Protein AF-A0A7S3HXK7-F1 (afdb_monomer)

Structure (mmCIF, N/CA/C/O backbone):
data_AF-A0A7S3HXK7-F1
#
_entry.id   AF-A0A7S3HXK7-F1
#
loop_
_atom_site.group_PDB
_atom_site.id
_atom_site.type_symbol
_atom_site.label_atom_id
_atom_site.label_alt_id
_atom_site.label_comp_id
_atom_site.label_asym_id
_atom_site.label_entity_id
_atom_site.label_seq_id
_atom_site.pdbx_PDB_ins_code
_atom_site.Cartn_x
_atom_site.Cartn_y
_atom_site.Cartn_z
_atom_site.occupancy
_atom_site.B_iso_or_equiv
_atom_site.auth_seq_id
_atom_site.auth_comp_id
_a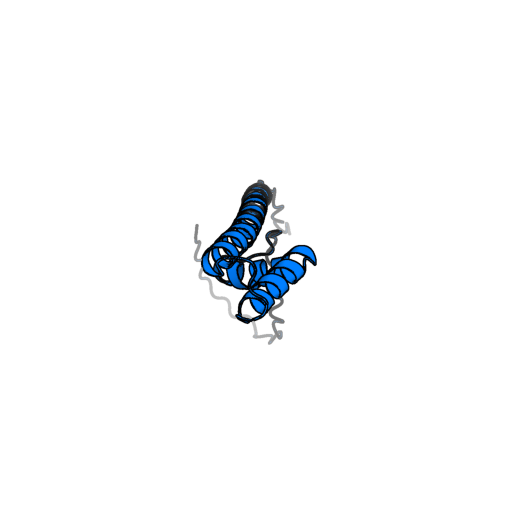tom_site.auth_asym_id
_atom_site.auth_atom_id
_atom_site.pdbx_PDB_model_num
ATOM 1 N N . ALA A 1 1 ? -12.162 -8.823 37.342 1.00 46.78 1 ALA A N 1
ATOM 2 C CA . ALA A 1 1 ? -12.014 -9.366 38.709 1.00 46.78 1 ALA A CA 1
ATOM 3 C C . ALA A 1 1 ? -12.348 -10.856 38.677 1.00 46.78 1 ALA A C 1
ATOM 5 O O . ALA A 1 1 ? -13.265 -11.228 37.957 1.00 46.78 1 ALA A O 1
ATOM 6 N N . ARG A 1 2 ? -11.565 -11.711 39.349 1.00 42.53 2 ARG A N 1
ATOM 7 C CA . ARG A 1 2 ? -11.669 -13.180 39.278 1.00 42.53 2 ARG A CA 1
ATOM 8 C C . ARG A 1 2 ? -12.297 -13.707 40.567 1.00 42.53 2 ARG A C 1
ATOM 10 O O . ARG A 1 2 ? -11.642 -13.668 41.601 1.00 42.53 2 ARG A O 1
ATOM 17 N N . VAL A 1 3 ? -13.529 -14.207 40.495 1.00 55.03 3 VAL A N 1
ATOM 18 C CA . VAL A 1 3 ? -14.170 -14.941 41.596 1.00 55.03 3 VAL A CA 1
ATOM 19 C C . VAL A 1 3 ? -13.942 -16.435 41.360 1.00 55.03 3 VA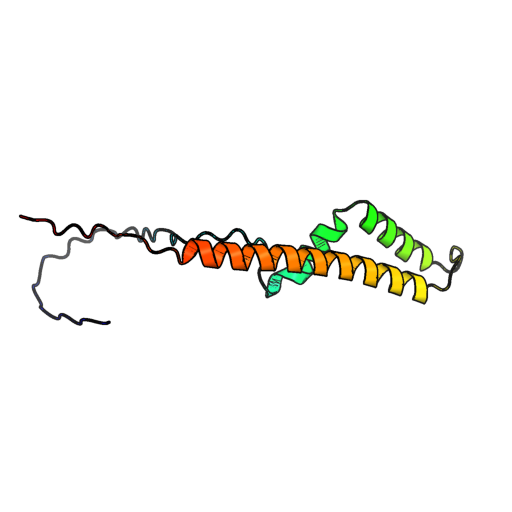L A C 1
ATOM 21 O O . VAL A 1 3 ? -14.310 -16.965 40.314 1.00 55.03 3 VAL A O 1
ATOM 24 N N . LYS A 1 4 ? -13.268 -17.099 42.305 1.00 56.34 4 LYS A N 1
ATOM 25 C CA . LYS A 1 4 ? -13.225 -18.563 42.424 1.00 56.34 4 LYS A CA 1
ATOM 26 C C . LYS A 1 4 ? -14.396 -18.980 43.319 1.00 56.34 4 LYS A C 1
ATOM 28 O O . LYS A 1 4 ? -14.472 -18.497 44.442 1.00 56.34 4 LYS A O 1
ATOM 33 N N . SER A 1 5 ? -15.252 -19.881 42.846 1.00 52.44 5 SER A N 1
ATOM 34 C CA . SER A 1 5 ? -16.240 -20.589 43.666 1.00 52.44 5 SER A CA 1
ATOM 35 C C . SER A 1 5 ? -16.023 -22.089 43.471 1.00 52.44 5 SER A C 1
ATOM 37 O O . SER A 1 5 ? -16.213 -22.604 42.373 1.00 52.44 5 SER A O 1
ATOM 39 N N . ASN A 1 6 ? -15.538 -22.754 44.522 1.00 49.00 6 ASN A N 1
ATOM 40 C CA . ASN A 1 6 ? -15.498 -24.208 44.644 1.00 49.00 6 ASN A CA 1
ATOM 41 C C . ASN A 1 6 ? -16.739 -24.626 45.439 1.00 49.00 6 ASN A C 1
ATOM 43 O O . ASN A 1 6 ? -16.869 -24.253 46.604 1.00 49.00 6 ASN A O 1
ATOM 47 N N . SER A 1 7 ? -17.615 -25.436 44.857 1.00 50.88 7 SER A N 1
ATOM 48 C CA . SER A 1 7 ? -18.546 -26.272 45.618 1.00 50.88 7 SER A CA 1
ATOM 49 C C . SER A 1 7 ? -18.892 -27.497 44.793 1.00 50.88 7 SER A C 1
ATOM 51 O O . SER A 1 7 ? -19.441 -27.396 43.699 1.00 50.88 7 SER A O 1
ATOM 53 N N . GLY A 1 8 ? -18.469 -28.649 45.310 1.00 54.66 8 GLY A N 1
ATOM 54 C CA . GLY A 1 8 ? -18.720 -29.951 44.724 1.00 54.66 8 GLY A CA 1
ATOM 55 C C . GLY A 1 8 ? -20.175 -30.366 44.904 1.00 54.66 8 GLY A C 1
ATOM 56 O O . GLY A 1 8 ? -20.733 -30.263 45.992 1.00 54.66 8 GLY A O 1
ATOM 57 N N . ALA A 1 9 ? -20.749 -30.884 43.826 1.00 48.22 9 ALA A N 1
ATOM 58 C CA . ALA A 1 9 ? -21.929 -31.729 43.842 1.00 48.22 9 ALA A CA 1
ATOM 59 C C . ALA A 1 9 ? -21.801 -32.693 42.655 1.00 48.22 9 ALA A C 1
ATOM 61 O O . ALA A 1 9 ? -21.848 -32.277 41.498 1.00 48.22 9 ALA A O 1
ATOM 62 N N . ASN A 1 10 ? -21.570 -33.973 42.952 1.00 52.50 10 ASN A N 1
ATOM 63 C CA . ASN A 1 10 ? -21.507 -35.046 41.962 1.00 52.50 10 ASN A CA 1
ATOM 64 C C . ASN A 1 10 ? -22.886 -35.210 41.301 1.00 52.50 10 ASN A C 1
ATOM 66 O O . ASN A 1 10 ? -23.841 -35.631 41.953 1.00 52.50 10 ASN A O 1
ATOM 70 N N . ARG A 1 11 ? -22.978 -34.883 40.007 1.00 45.34 11 ARG A N 1
ATOM 71 C CA . ARG A 1 11 ? -24.144 -35.107 39.137 1.00 45.34 11 ARG A CA 1
ATOM 72 C C . ARG A 1 11 ? -23.718 -36.079 38.022 1.00 45.34 11 ARG A C 1
ATOM 74 O O . ARG A 1 11 ? -22.578 -35.960 37.577 1.00 45.34 11 ARG A O 1
ATOM 81 N N . PRO A 1 12 ? -24.561 -37.046 37.604 1.00 41.66 12 PRO A N 1
ATOM 82 C CA . PRO A 1 12 ? -24.135 -38.115 36.703 1.00 41.66 12 PRO A CA 1
ATOM 83 C C . PRO A 1 12 ? -23.603 -37.544 35.383 1.00 41.66 12 PRO A C 1
ATOM 85 O O . PRO A 1 12 ? -24.247 -36.674 34.794 1.00 41.66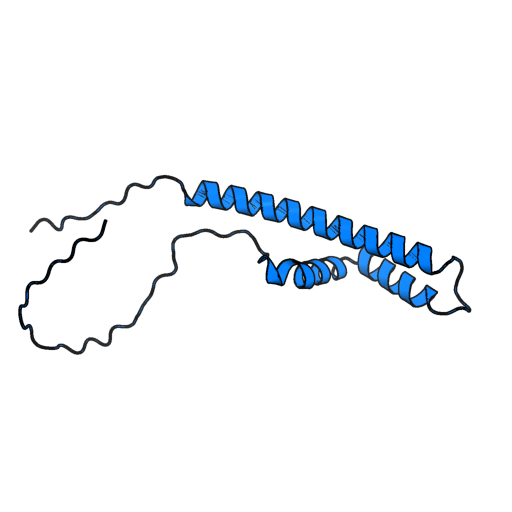 12 PRO A O 1
ATOM 88 N N . GLU A 1 13 ? -22.443 -38.037 34.939 1.00 54.50 13 GLU A N 1
ATOM 89 C CA . GLU A 1 13 ? -21.821 -37.719 33.649 1.00 54.50 13 GLU A CA 1
ATOM 90 C C . GLU A 1 13 ? -22.756 -38.124 32.502 1.00 54.50 13 GLU A C 1
ATOM 92 O O . GLU A 1 13 ? -22.763 -39.257 32.025 1.00 54.50 13 GLU A O 1
ATOM 97 N N . GLN A 1 14 ? -23.571 -37.177 32.047 1.00 48.88 14 GLN A N 1
ATOM 98 C CA . GLN A 1 14 ? -24.109 -37.210 30.698 1.00 48.88 14 GLN A CA 1
ATOM 99 C C . GLN A 1 14 ? -22.994 -36.708 29.783 1.00 48.88 14 GLN A C 1
ATOM 101 O O . GLN A 1 14 ? -22.667 -35.520 29.805 1.00 48.88 14 GLN A O 1
ATOM 106 N N . SER A 1 15 ? -22.390 -37.606 29.003 1.00 45.59 15 SER A N 1
ATOM 107 C CA . SER A 1 15 ? -21.434 -37.267 27.948 1.00 45.59 15 SER A CA 1
ATOM 108 C C . SER A 1 15 ? -22.163 -36.554 26.804 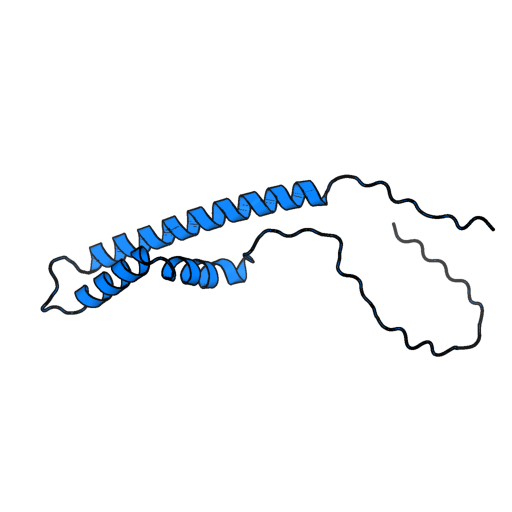1.00 45.59 15 SER A C 1
ATOM 110 O O . SER A 1 15 ? -22.407 -37.119 25.739 1.00 45.59 15 SER A O 1
ATOM 112 N N . HIS A 1 16 ? -22.575 -35.309 27.044 1.00 47.53 16 HIS A N 1
ATOM 113 C CA . HIS A 1 16 ? -22.950 -34.383 25.9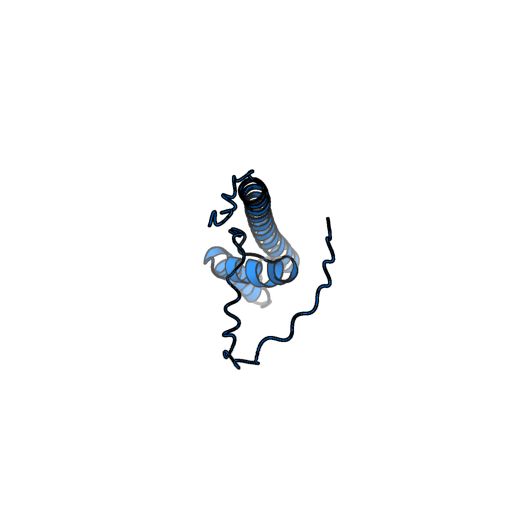87 1.00 47.53 16 HIS A CA 1
ATOM 114 C C . HIS A 1 16 ? -21.679 -34.113 25.199 1.00 47.53 16 HIS A C 1
ATOM 116 O O . HIS A 1 16 ? -20.749 -33.498 25.723 1.00 47.53 16 HIS A O 1
ATOM 122 N N . GLU A 1 17 ? -21.614 -34.597 23.960 1.00 50.06 17 GLU A N 1
ATOM 123 C CA . GLU A 1 17 ? -20.601 -34.153 23.013 1.00 50.06 17 GLU A CA 1
ATOM 124 C C . GLU A 1 17 ? -20.719 -32.632 22.893 1.00 50.06 17 GLU A C 1
ATOM 126 O O . GLU A 1 17 ? -21.599 -32.088 22.221 1.00 50.06 17 GLU A O 1
ATOM 131 N N . HIS A 1 18 ? -19.869 -31.931 23.639 1.00 55.81 18 HIS A N 1
ATOM 132 C CA . HIS A 1 18 ? -19.815 -30.485 23.661 1.00 55.81 18 HIS A CA 1
ATOM 133 C C . HIS A 1 18 ? -19.242 -30.076 22.308 1.00 55.81 18 HIS A C 1
ATOM 135 O O . HIS A 1 18 ? -18.028 -29.971 22.130 1.00 55.81 18 HIS A O 1
ATOM 141 N N . TRP A 1 19 ? -20.115 -29.876 21.319 1.00 50.72 19 TRP A N 1
ATOM 142 C CA . TRP A 1 19 ? -19.757 -29.139 20.120 1.00 50.72 19 TRP A CA 1
ATOM 143 C C . TRP A 1 19 ? -19.202 -27.816 20.616 1.00 50.72 19 TRP A C 1
ATOM 145 O O . TRP A 1 19 ? -19.942 -26.969 21.116 1.00 50.72 19 TRP A O 1
ATOM 155 N N . ASN A 1 20 ? -17.882 -27.678 20.549 1.00 60.66 20 ASN A N 1
ATOM 156 C CA . ASN A 1 20 ? -17.154 -26.510 21.001 1.00 60.66 20 ASN A CA 1
ATOM 157 C C . ASN A 1 20 ? -17.422 -25.385 19.988 1.00 60.66 20 ASN A C 1
ATOM 159 O O . ASN A 1 20 ? -16.553 -24.988 19.214 1.00 60.66 20 ASN A O 1
ATOM 163 N N . ARG A 1 21 ? -18.682 -24.937 19.908 1.00 62.88 21 ARG A N 1
ATOM 164 C CA . ARG A 1 21 ? -19.144 -23.825 19.083 1.00 62.88 21 ARG A CA 1
ATOM 165 C C . ARG A 1 21 ? -18.656 -22.552 19.752 1.00 62.88 21 ARG A C 1
ATOM 167 O O . ARG A 1 21 ? -19.401 -21.840 20.416 1.00 62.88 21 ARG A O 1
ATOM 174 N N . SER A 1 22 ? -17.360 -22.308 19.606 1.00 79.38 22 SER A N 1
ATOM 175 C CA . SER A 1 22 ? -16.756 -21.027 19.921 1.00 79.38 22 SER A CA 1
ATOM 176 C C . SER A 1 22 ? -17.306 -20.015 18.923 1.00 79.38 22 SER A C 1
ATOM 178 O O . SER A 1 22 ? -16.995 -20.065 17.730 1.00 79.38 22 SER A O 1
ATOM 180 N N . TYR A 1 23 ? -18.197 -19.145 19.390 1.00 80.06 23 TYR A N 1
ATOM 181 C CA . TYR A 1 23 ? -18.700 -18.052 18.573 1.00 80.06 23 TYR A CA 1
ATOM 182 C C . TYR A 1 23 ? -17.558 -17.069 18.281 1.00 80.06 23 TYR A C 1
ATOM 184 O O . TYR A 1 23 ? -16.747 -16.784 19.171 1.00 80.06 23 TYR A O 1
ATOM 192 N N . PRO A 1 24 ? -17.469 -16.527 17.054 1.00 82.69 24 PRO A N 1
ATOM 193 C CA . PRO A 1 24 ? -16.493 -15.494 16.752 1.00 82.69 24 PRO A CA 1
ATOM 194 C C . PRO A 1 24 ? -16.734 -14.269 17.645 1.00 82.69 24 PRO A C 1
ATOM 196 O O . PRO A 1 24 ? -17.869 -13.905 17.948 1.00 82.69 24 PRO A O 1
ATOM 199 N N . SER A 1 25 ? -15.647 -13.627 18.074 1.00 82.88 25 SER A N 1
ATOM 200 C CA . SER A 1 25 ? -15.715 -12.411 18.889 1.00 82.88 25 SER A CA 1
ATOM 201 C C . SER A 1 25 ? -16.472 -11.299 18.151 1.00 82.88 25 SER A C 1
ATOM 203 O O . SER A 1 25 ? -16.244 -11.085 16.959 1.00 82.88 25 SER A O 1
ATOM 205 N N . ASN A 1 26 ? -17.319 -10.552 18.869 1.00 86.31 26 ASN A N 1
ATOM 206 C CA . ASN A 1 26 ? -18.034 -9.377 18.358 1.00 86.31 26 ASN A CA 1
ATOM 207 C C . ASN A 1 26 ? -17.097 -8.164 18.202 1.00 86.31 26 ASN A C 1
ATOM 209 O O . ASN A 1 26 ? -17.247 -7.141 18.867 1.00 86.31 26 ASN A O 1
ATOM 213 N N . ARG A 1 27 ? -16.068 -8.306 17.366 1.00 85.94 27 ARG A N 1
ATOM 214 C CA . ARG A 1 27 ? -15.113 -7.247 17.057 1.00 85.94 27 ARG A CA 1
ATOM 215 C C . ARG A 1 27 ? -15.054 -7.045 15.554 1.00 85.94 27 ARG A C 1
ATOM 217 O O . ARG A 1 27 ? -14.683 -7.945 14.806 1.00 85.94 27 ARG A O 1
ATOM 224 N N . ILE A 1 28 ? -15.349 -5.827 15.127 1.00 84.00 28 ILE A N 1
ATOM 225 C CA . ILE A 1 28 ? -15.304 -5.422 13.727 1.00 84.00 28 ILE A CA 1
ATOM 226 C C . ILE A 1 28 ? -13.858 -5.064 13.369 1.00 84.00 28 ILE A C 1
ATOM 228 O O . ILE A 1 28 ? -13.218 -4.260 14.048 1.00 84.00 28 ILE A O 1
ATOM 232 N N . LYS A 1 29 ? -13.325 -5.662 12.302 1.00 85.06 29 LYS A N 1
ATOM 233 C CA . LYS A 1 29 ? -12.027 -5.296 11.723 1.00 85.06 29 LYS A CA 1
ATOM 234 C C . LYS A 1 29 ? -12.216 -5.052 10.228 1.00 85.06 29 LYS A C 1
ATOM 236 O O . LYS A 1 29 ? -12.450 -5.994 9.479 1.00 85.06 29 LYS A O 1
ATOM 241 N N . THR A 1 30 ? -12.098 -3.799 9.807 1.00 85.62 30 THR A N 1
ATOM 242 C CA . THR A 1 30 ? -12.181 -3.366 8.404 1.00 85.62 30 THR A CA 1
ATOM 243 C C . THR A 1 30 ? -10.805 -3.176 7.767 1.00 85.62 30 THR A C 1
ATOM 245 O O . THR A 1 30 ? -10.689 -3.109 6.541 1.00 85.62 30 THR A O 1
ATOM 248 N N . ASN A 1 31 ? -9.747 -3.118 8.582 1.00 77.25 31 ASN A N 1
ATOM 249 C CA . ASN A 1 31 ? -8.370 -3.116 8.102 1.00 77.25 31 ASN A CA 1
ATOM 250 C C . ASN A 1 31 ? -8.051 -4.433 7.355 1.00 77.25 31 ASN A C 1
ATOM 252 O O . ASN A 1 31 ? -8.218 -5.532 7.900 1.00 77.25 31 ASN A O 1
ATOM 256 N N . ARG A 1 32 ? -7.568 -4.290 6.114 1.00 71.25 32 ARG A N 1
ATOM 257 C CA . ARG A 1 32 ? -7.265 -5.388 5.182 1.00 71.25 32 ARG A CA 1
ATOM 258 C C . ARG A 1 32 ? -5.839 -5.933 5.335 1.00 71.25 32 ARG A C 1
ATOM 260 O O . ARG A 1 32 ? -5.580 -7.065 4.934 1.00 71.25 32 ARG A O 1
ATOM 267 N N . TYR A 1 33 ? -4.933 -5.151 5.916 1.00 78.31 33 TYR A N 1
ATOM 268 C CA . TYR A 1 33 ? -3.526 -5.476 6.091 1.00 78.31 33 TYR A CA 1
ATOM 269 C C . TYR A 1 33 ? -3.202 -5.868 7.545 1.00 78.31 33 TYR A C 1
ATOM 271 O O . TYR A 1 33 ? -3.769 -5.401 8.532 1.00 78.31 33 TYR A O 1
ATOM 279 N N . THR A 1 34 ? -2.249 -6.780 7.697 1.00 79.12 34 THR A N 1
ATOM 280 C CA . THR A 1 34 ? -1.605 -7.059 8.988 1.00 79.12 34 THR A CA 1
ATOM 281 C C . THR A 1 34 ? -0.175 -6.544 8.890 1.00 79.12 34 THR A C 1
ATOM 283 O O . THR A 1 34 ? 0.401 -6.635 7.810 1.00 79.12 34 THR A O 1
ATOM 286 N N . TRP A 1 35 ? 0.415 -6.044 9.983 1.00 74.56 35 TRP A N 1
ATOM 287 C CA . TRP A 1 35 ? 1.769 -5.459 9.992 1.00 74.56 35 TRP A CA 1
ATOM 288 C C . TRP A 1 35 ? 2.809 -6.277 9.204 1.00 74.56 35 TRP A C 1
ATOM 290 O O . TRP A 1 35 ? 3.566 -5.715 8.422 1.00 74.56 35 TRP A O 1
ATOM 300 N N . TRP A 1 36 ? 2.780 -7.606 9.342 1.00 78.69 36 TRP A N 1
ATOM 301 C CA . TRP A 1 36 ? 3.694 -8.528 8.656 1.00 78.69 36 TRP A CA 1
ATOM 302 C C . TRP A 1 36 ? 3.403 -8.721 7.166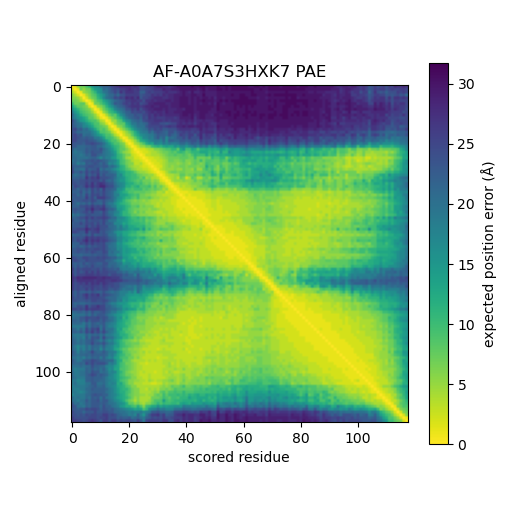 1.00 78.69 36 TRP A C 1
ATOM 304 O O . TRP A 1 36 ? 4.323 -8.865 6.371 1.00 78.69 36 TRP A O 1
ATOM 314 N N . ASN A 1 37 ? 2.128 -8.709 6.775 1.00 84.69 37 ASN A N 1
ATOM 315 C CA . ASN A 1 37 ? 1.720 -8.987 5.397 1.00 84.69 37 ASN A CA 1
ATOM 316 C C . ASN A 1 37 ? 1.521 -7.713 4.567 1.00 84.69 37 ASN A C 1
ATOM 318 O O . ASN A 1 37 ? 1.128 -7.793 3.408 1.00 84.69 37 ASN A O 1
ATOM 322 N N . PHE A 1 38 ? 1.766 -6.540 5.158 1.00 87.06 38 PHE A N 1
ATOM 323 C CA . PHE A 1 38 ? 1.554 -5.255 4.506 1.00 87.06 38 PHE A CA 1
ATOM 324 C C . PHE A 1 38 ? 2.420 -5.117 3.253 1.00 87.06 38 PHE A C 1
ATOM 326 O O . PHE A 1 38 ? 1.886 -4.883 2.180 1.00 87.06 38 PHE A O 1
ATOM 333 N N . VAL A 1 39 ? 3.734 -5.320 3.366 1.00 86.38 39 VAL A N 1
ATOM 334 C CA . VAL A 1 39 ? 4.672 -5.107 2.253 1.00 86.38 39 VAL A CA 1
ATOM 335 C C . VAL A 1 39 ? 4.391 -6.018 1.051 1.00 86.38 39 VAL A C 1
ATOM 337 O O . VAL A 1 39 ? 4.182 -5.483 -0.038 1.00 86.38 39 VAL A O 1
ATOM 340 N N . PRO A 1 40 ? 4.342 -7.360 1.193 1.00 85.06 40 PRO A N 1
ATOM 341 C CA . PRO A 1 40 ? 4.122 -8.231 0.039 1.00 85.06 40 PRO A CA 1
ATOM 342 C C . PRO A 1 40 ? 2.742 -8.015 -0.595 1.00 85.06 40 PRO A C 1
ATOM 344 O O . PRO A 1 40 ? 2.622 -8.000 -1.820 1.00 85.06 40 PRO A O 1
ATOM 347 N N . LEU A 1 41 ? 1.704 -7.794 0.217 1.00 88.81 41 LEU A N 1
ATOM 348 C CA . LEU A 1 41 ? 0.344 -7.626 -0.286 1.00 88.81 41 LEU A CA 1
ATOM 349 C C . LEU A 1 41 ? 0.126 -6.243 -0.919 1.00 88.81 41 LEU A C 1
ATOM 351 O O . LEU A 1 41 ? -0.484 -6.152 -1.981 1.00 88.81 41 LEU A O 1
ATOM 355 N N . ALA A 1 42 ? 0.654 -5.175 -0.318 1.00 88.38 42 ALA A N 1
ATOM 356 C CA . ALA A 1 42 ? 0.571 -3.824 -0.871 1.00 88.38 42 ALA A CA 1
ATOM 357 C C . ALA A 1 42 ? 1.359 -3.705 -2.183 1.00 88.38 42 ALA A C 1
ATOM 359 O O . ALA A 1 42 ? 0.866 -3.097 -3.132 1.00 88.38 42 ALA A O 1
ATOM 360 N N . LEU A 1 43 ? 2.533 -4.342 -2.286 1.00 88.50 43 LEU A N 1
ATOM 361 C CA . LEU A 1 43 ? 3.265 -4.438 -3.552 1.00 88.50 43 LEU A CA 1
ATOM 362 C C . LEU A 1 43 ? 2.431 -5.156 -4.614 1.00 88.50 43 LEU A C 1
ATOM 364 O O . LEU A 1 43 ? 2.281 -4.639 -5.719 1.00 88.50 43 LEU A O 1
ATOM 368 N N . PHE A 1 44 ? 1.841 -6.305 -4.280 1.00 89.06 44 PHE A N 1
ATOM 369 C CA . PHE A 1 44 ? 1.006 -7.064 -5.211 1.00 89.06 44 PHE A CA 1
ATOM 370 C C . PHE A 1 44 ? -0.186 -6.243 -5.735 1.00 89.06 44 PHE A C 1
ATOM 372 O O . PHE A 1 44 ? -0.435 -6.189 -6.944 1.00 89.06 44 PHE A O 1
ATOM 379 N N . LEU A 1 45 ? -0.886 -5.524 -4.850 1.00 87.25 45 LEU A N 1
ATOM 380 C CA . LEU A 1 45 ? -1.967 -4.625 -5.261 1.00 87.25 45 LEU A CA 1
ATOM 381 C C . LEU A 1 45 ? -1.459 -3.451 -6.103 1.00 87.25 45 LEU A C 1
ATOM 383 O O . LEU A 1 45 ? -2.126 -3.042 -7.056 1.00 87.25 45 LEU A O 1
ATOM 387 N N . GLN A 1 46 ? -0.273 -2.922 -5.803 1.00 88.69 46 GLN A N 1
ATOM 388 C CA . GLN A 1 46 ? 0.328 -1.857 -6.597 1.00 88.69 46 GLN A CA 1
ATOM 389 C C . GLN A 1 46 ? 0.657 -2.353 -8.016 1.00 88.69 46 GLN A C 1
ATOM 391 O O . GLN A 1 46 ? 0.330 -1.654 -8.973 1.00 88.69 46 GLN A O 1
ATOM 396 N N . PHE A 1 47 ? 1.174 -3.572 -8.192 1.00 87.25 47 PHE A N 1
ATOM 397 C CA . PHE A 1 47 ? 1.403 -4.169 -9.518 1.00 87.25 47 PHE A CA 1
ATOM 398 C C . PHE A 1 47 ? 0.120 -4.526 -10.276 1.00 87.25 47 PHE A C 1
ATOM 400 O O . PHE A 1 47 ? 0.142 -4.612 -11.494 1.00 87.25 47 PHE A O 1
ATOM 407 N N . THR A 1 48 ? -1.030 -4.648 -9.613 1.00 89.81 48 THR A N 1
ATOM 408 C CA . THR A 1 48 ? -2.308 -4.834 -10.329 1.00 89.81 48 THR A CA 1
ATOM 409 C C . THR A 1 48 ? -2.704 -3.581 -11.133 1.00 89.81 48 THR A C 1
ATOM 411 O O . THR A 1 48 ? -3.484 -3.653 -12.081 1.00 89.81 48 THR A O 1
ATOM 414 N N . LYS A 1 49 ? -2.153 -2.405 -10.800 1.00 87.56 49 LYS A N 1
ATOM 415 C CA . LYS A 1 49 ? -2.417 -1.164 -11.539 1.00 87.56 49 LYS A CA 1
ATOM 416 C C . LYS A 1 49 ? -1.601 -1.144 -12.834 1.00 87.56 49 LYS A C 1
ATOM 418 O O . LYS A 1 49 ? -0.371 -1.150 -12.794 1.00 87.56 49 LYS A O 1
ATOM 423 N N . VAL A 1 50 ? -2.292 -0.995 -13.967 1.00 88.75 50 VAL A N 1
ATOM 424 C CA . VAL A 1 50 ? -1.709 -0.944 -15.327 1.00 88.75 50 VAL A CA 1
ATOM 425 C C . VAL A 1 50 ? -0.523 0.021 -15.419 1.00 88.75 50 VAL A C 1
ATOM 427 O O . VAL A 1 50 ? 0.498 -0.309 -16.012 1.00 88.75 50 VAL A O 1
ATOM 430 N N . VAL A 1 51 ? -0.624 1.182 -14.769 1.00 87.38 51 VAL A N 1
ATOM 431 C CA . VAL A 1 51 ? 0.431 2.207 -14.731 1.00 87.38 51 VAL A CA 1
ATOM 432 C C . VAL A 1 51 ? 1.732 1.675 -14.115 1.00 87.38 51 VAL A C 1
ATOM 434 O O . VAL A 1 51 ? 2.806 1.886 -14.669 1.00 87.38 51 VAL A O 1
ATOM 437 N N . ASN A 1 52 ? 1.658 0.941 -13.003 1.00 88.56 52 ASN A N 1
ATOM 438 C CA . ASN A 1 52 ? 2.851 0.396 -12.351 1.00 88.56 52 ASN A CA 1
ATOM 439 C C . ASN A 1 52 ? 3.452 -0.768 -13.148 1.00 88.56 52 ASN A C 1
ATOM 441 O O . ASN A 1 52 ? 4.673 -0.871 -13.231 1.00 88.56 52 ASN A O 1
ATOM 445 N N . CYS A 1 53 ? 2.616 -1.594 -13.788 1.00 89.31 53 CYS A N 1
ATOM 446 C CA . CYS A 1 53 ? 3.072 -2.613 -14.739 1.00 89.31 53 CYS A CA 1
ATOM 447 C C . CYS A 1 53 ? 3.807 -1.998 -15.930 1.00 89.31 53 CYS A C 1
ATOM 449 O O . CYS A 1 53 ? 4.898 -2.448 -16.272 1.00 89.31 53 CYS A O 1
ATOM 451 N N . PHE A 1 54 ? 3.246 -0.947 -16.532 1.00 88.19 54 PHE A N 1
ATOM 452 C CA . PHE A 1 54 ? 3.886 -0.226 -17.629 1.00 88.19 54 PHE A CA 1
ATOM 453 C C . PHE A 1 54 ? 5.278 0.263 -17.221 1.00 88.19 54 PHE A C 1
ATOM 455 O O . PHE A 1 54 ? 6.257 -0.021 -17.906 1.00 88.19 54 PHE A O 1
ATOM 462 N N . TYR A 1 55 ? 5.391 0.927 -16.069 1.00 86.06 55 TYR A N 1
ATOM 463 C CA . TYR A 1 55 ? 6.677 1.412 -15.577 1.00 86.06 55 TYR A CA 1
ATOM 464 C C . TYR A 1 55 ? 7.671 0.292 -15.247 1.00 86.06 55 TYR A C 1
ATOM 466 O O . TYR A 1 55 ? 8.866 0.443 -15.490 1.00 86.06 55 TYR A O 1
ATOM 474 N N . PHE A 1 56 ? 7.200 -0.848 -14.748 1.00 86.69 56 PHE A N 1
ATOM 475 C CA . PHE A 1 56 ? 8.049 -2.011 -14.504 1.00 86.69 56 PHE A CA 1
ATOM 476 C C . PHE A 1 56 ? 8.606 -2.606 -15.804 1.00 86.69 56 PHE A C 1
ATOM 478 O O . PHE A 1 56 ? 9.797 -2.895 -15.897 1.00 86.69 56 PHE A O 1
ATOM 485 N N . VAL A 1 57 ? 7.781 -2.708 -16.848 1.00 88.56 57 VAL A N 1
ATOM 486 C CA . VAL A 1 57 ? 8.240 -3.131 -18.180 1.00 88.56 57 VAL A CA 1
ATOM 487 C C . VAL A 1 57 ? 9.235 -2.119 -18.750 1.00 88.56 57 VAL A C 1
ATOM 489 O O . VAL A 1 57 ? 10.287 -2.512 -19.245 1.00 88.56 57 VAL A O 1
ATOM 492 N N . GLN A 1 58 ? 8.970 -0.817 -18.604 1.00 85.19 58 GLN A N 1
ATOM 493 C CA . GLN A 1 58 ? 9.910 0.244 -18.990 1.00 85.19 58 GLN A CA 1
ATOM 494 C C . GLN A 1 58 ? 11.252 0.148 -18.247 1.00 85.19 58 GLN A C 1
ATOM 496 O O . GLN A 1 58 ? 12.299 0.445 -18.822 1.00 85.19 58 GLN A O 1
ATOM 501 N N . MET A 1 59 ? 11.251 -0.288 -16.984 1.00 85.50 59 MET A N 1
ATOM 502 C CA . MET A 1 59 ? 12.477 -0.552 -16.228 1.00 85.50 59 MET A CA 1
ATOM 503 C C . MET A 1 59 ? 13.259 -1.724 -16.830 1.00 85.50 59 MET A C 1
ATOM 505 O O . MET A 1 59 ? 14.463 -1.604 -17.042 1.00 85.50 59 MET A O 1
ATOM 509 N N . ILE A 1 60 ? 12.578 -2.830 -17.152 1.00 87.38 60 ILE A N 1
ATOM 510 C CA . ILE A 1 60 ? 13.200 -4.023 -17.746 1.00 87.38 60 ILE A CA 1
ATOM 511 C C . ILE A 1 60 ? 13.779 -3.716 -19.130 1.00 87.38 60 ILE A C 1
ATOM 513 O O . ILE A 1 60 ? 14.906 -4.107 -19.422 1.00 87.38 60 ILE A O 1
ATOM 517 N N . LEU A 1 61 ? 13.054 -2.978 -19.973 1.00 86.19 61 LEU A N 1
ATOM 518 C CA . LEU A 1 61 ? 13.525 -2.607 -21.312 1.00 86.19 61 LEU A CA 1
ATOM 519 C C . LEU A 1 61 ? 14.827 -1.792 -21.259 1.00 86.19 61 LEU A C 1
ATOM 521 O O . LEU A 1 61 ? 15.716 -1.983 -22.085 1.00 86.19 61 LEU A O 1
ATOM 525 N N . GLN A 1 62 ? 14.989 -0.948 -20.239 1.00 83.94 62 GLN A N 1
ATOM 526 C CA . GLN A 1 62 ? 16.206 -0.158 -20.029 1.00 83.94 62 GLN A CA 1
ATOM 527 C C . GLN A 1 62 ? 17.374 -0.956 -19.424 1.00 83.94 62 GLN A C 1
ATOM 529 O O . GLN A 1 62 ? 18.484 -0.431 -19.290 1.00 83.94 62 GLN A O 1
ATOM 534 N N . LEU A 1 63 ? 17.187 -2.237 -19.096 1.00 82.81 63 LEU A N 1
ATOM 535 C CA . LEU A 1 63 ? 18.300 -3.129 -18.758 1.00 82.81 63 LEU A CA 1
ATOM 536 C C . LEU A 1 63 ? 19.107 -3.537 -19.999 1.00 82.81 63 LEU A C 1
ATOM 538 O O . LEU A 1 63 ? 20.289 -3.864 -19.864 1.00 82.81 63 LEU A O 1
ATOM 542 N N . PHE A 1 64 ? 18.521 -3.441 -21.196 1.00 86.62 64 PHE A N 1
ATOM 543 C CA . PHE A 1 64 ? 19.195 -3.745 -22.456 1.00 86.62 64 PHE A CA 1
ATOM 544 C C . PHE A 1 64 ? 19.974 -2.526 -22.971 1.00 86.62 64 PHE A C 1
ATOM 546 O O . PHE A 1 64 ? 19.360 -1.523 -23.339 1.00 86.62 64 PHE A O 1
ATOM 553 N N . PRO A 1 65 ? 21.319 -2.586 -23.049 1.00 78.19 65 PRO A N 1
ATOM 554 C CA . PRO A 1 65 ? 22.148 -1.439 -23.433 1.00 78.19 65 PRO A CA 1
ATOM 555 C C . PRO A 1 65 ? 21.841 -0.870 -24.810 1.00 78.19 65 PRO A C 1
ATOM 557 O O . PRO A 1 65 ? 21.988 0.330 -24.998 1.00 78.19 65 PRO A O 1
ATOM 560 N N . SER A 1 66 ? 21.355 -1.693 -25.732 1.00 80.31 66 SER A N 1
ATOM 561 C CA . SER A 1 66 ? 21.002 -1.280 -27.090 1.00 80.31 66 SER A CA 1
ATOM 562 C C . SER A 1 66 ? 19.751 -0.395 -27.172 1.00 80.31 66 SER A C 1
ATOM 564 O O . SER A 1 66 ? 19.558 0.271 -28.180 1.00 80.31 66 SER A O 1
ATOM 566 N N . ILE A 1 67 ? 18.900 -0.391 -26.137 1.00 78.88 67 ILE A N 1
ATOM 567 C CA . ILE A 1 67 ? 17.616 0.340 -26.091 1.00 78.88 67 ILE A CA 1
ATOM 568 C C . ILE A 1 67 ? 17.656 1.449 -25.014 1.00 78.88 67 ILE A C 1
ATOM 570 O O . ILE A 1 67 ? 16.700 2.197 -24.824 1.00 78.88 67 ILE A O 1
ATOM 574 N N . ARG A 1 68 ? 18.769 1.583 -24.275 1.00 74.50 68 ARG A N 1
ATOM 575 C CA . ARG A 1 68 ? 18.919 2.571 -23.197 1.00 74.50 68 ARG A CA 1
ATOM 576 C C . ARG A 1 68 ? 18.957 3.999 -23.750 1.00 74.50 68 ARG A C 1
ATOM 578 O O . ARG A 1 68 ? 19.963 4.416 -24.310 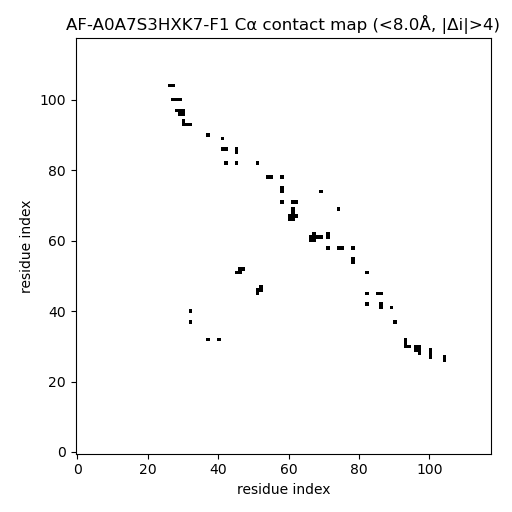1.00 74.50 68 ARG A O 1
ATOM 585 N N . THR A 1 69 ? 17.906 4.777 -23.496 1.00 73.94 69 THR A N 1
ATOM 586 C CA . THR A 1 69 ? 17.887 6.227 -23.781 1.00 73.94 69 THR A CA 1
ATOM 587 C C . THR A 1 69 ? 18.452 7.062 -22.625 1.00 73.94 69 THR A C 1
ATOM 589 O O . THR A 1 69 ? 19.008 8.131 -22.846 1.00 73.94 69 THR A O 1
ATOM 592 N N . ASN A 1 70 ? 18.327 6.579 -21.383 1.00 72.25 70 ASN A N 1
ATOM 593 C CA . ASN A 1 70 ? 18.702 7.303 -20.164 1.00 72.25 70 ASN A CA 1
ATOM 594 C C . ASN A 1 70 ? 19.685 6.504 -19.299 1.00 72.25 70 ASN A C 1
ATOM 596 O O . ASN A 1 70 ? 19.832 5.289 -19.451 1.00 72.25 70 ASN A O 1
ATOM 600 N N . LYS A 1 71 ? 20.322 7.182 -18.332 1.00 77.44 71 LYS A N 1
ATOM 601 C CA . LYS A 1 71 ? 21.096 6.516 -17.274 1.00 77.44 71 LYS A CA 1
ATOM 602 C C . LYS A 1 71 ? 20.162 5.580 -16.481 1.00 77.44 71 LYS A C 1
ATOM 604 O O . LYS A 1 71 ? 19.230 6.080 -15.846 1.00 77.44 71 LYS A O 1
ATOM 609 N N . PRO A 1 72 ? 20.398 4.255 -16.481 1.00 73.06 72 PRO A N 1
ATOM 610 C CA . PRO A 1 72 ? 19.456 3.273 -15.933 1.00 73.06 72 PRO A CA 1
ATOM 611 C C . PRO A 1 72 ? 19.217 3.448 -14.427 1.00 73.06 72 PRO A C 1
ATOM 613 O O . PRO A 1 72 ? 18.116 3.195 -13.940 1.00 73.06 72 PRO A O 1
ATOM 616 N N . GLU A 1 73 ? 20.221 3.946 -13.703 1.00 79.94 73 GLU A N 1
ATOM 617 C CA . GLU A 1 73 ? 20.157 4.189 -12.260 1.00 79.94 73 GLU A CA 1
ATOM 618 C C . GLU A 1 73 ? 19.064 5.194 -11.885 1.00 79.94 73 GLU A C 1
ATOM 620 O O . GLU A 1 73 ? 18.245 4.930 -11.007 1.00 79.94 73 GLU A O 1
ATOM 625 N N . PHE A 1 74 ? 18.986 6.322 -12.597 1.00 83.56 74 PHE A N 1
ATOM 626 C CA . PHE A 1 74 ? 17.998 7.361 -12.306 1.00 83.56 74 PHE A CA 1
ATOM 627 C C . PHE A 1 74 ? 16.573 6.866 -12.533 1.00 83.56 74 PHE A C 1
ATOM 629 O O . PHE A 1 74 ? 15.679 7.178 -11.749 1.00 83.56 74 PHE A O 1
ATOM 636 N N . VAL A 1 75 ? 16.359 6.061 -13.574 1.00 82.75 75 VAL A N 1
ATOM 637 C CA . VAL A 1 75 ? 15.023 5.546 -13.876 1.00 82.75 75 VAL A CA 1
ATOM 638 C C . VAL A 1 75 ? 14.585 4.528 -12.828 1.00 82.75 75 VAL A C 1
ATOM 640 O O . VAL A 1 75 ? 13.481 4.648 -12.305 1.00 82.75 75 VAL A O 1
ATOM 643 N N . GLY A 1 76 ? 15.454 3.592 -12.434 1.00 83.69 76 GLY A N 1
ATOM 644 C CA . GLY A 1 76 ? 15.145 2.655 -11.349 1.00 83.69 76 GLY A CA 1
ATOM 645 C C . GLY A 1 76 ? 14.810 3.365 -10.031 1.00 83.69 76 GLY A C 1
ATOM 646 O O . GLY A 1 76 ? 13.820 3.030 -9.375 1.00 83.69 76 GLY A O 1
ATOM 647 N N . ILE A 1 77 ? 15.575 4.404 -9.679 1.00 87.62 77 ILE A N 1
ATOM 648 C CA . ILE A 1 77 ? 15.343 5.193 -8.462 1.00 87.62 77 ILE A CA 1
ATOM 649 C C . ILE A 1 77 ? 13.982 5.892 -8.520 1.00 87.62 77 ILE A C 1
ATOM 651 O O . ILE A 1 77 ? 13.161 5.693 -7.625 1.00 87.62 77 ILE A O 1
ATOM 655 N N . VAL A 1 78 ? 13.698 6.653 -9.580 1.00 86.81 78 VAL A N 1
ATOM 656 C CA . VAL A 1 78 ? 12.427 7.386 -9.718 1.00 86.81 78 VAL A CA 1
ATOM 657 C C . VAL A 1 78 ? 11.226 6.434 -9.660 1.00 86.81 78 VAL A C 1
ATOM 659 O O . VAL A 1 78 ? 10.243 6.720 -8.976 1.00 86.81 78 VAL A O 1
ATOM 662 N N . LEU A 1 79 ? 11.317 5.268 -10.306 1.00 85.88 79 LEU A N 1
ATOM 663 C CA . LEU A 1 79 ? 10.245 4.271 -10.306 1.00 85.88 79 LEU A CA 1
ATOM 664 C C . LEU A 1 79 ? 10.027 3.624 -8.933 1.00 85.88 79 LEU A C 1
ATOM 666 O O . LEU A 1 79 ? 8.883 3.476 -8.497 1.00 85.88 79 LEU A O 1
ATOM 670 N N . SER A 1 80 ? 11.103 3.278 -8.221 1.00 88.38 80 SER A N 1
ATOM 671 C CA . SER A 1 80 ? 10.998 2.714 -6.869 1.00 88.38 80 SER A CA 1
ATOM 672 C C . SER A 1 80 ? 10.362 3.698 -5.883 1.00 88.38 80 SER A C 1
ATOM 674 O O . SER A 1 80 ? 9.485 3.315 -5.106 1.00 88.38 80 SER A O 1
ATOM 676 N N . VAL A 1 81 ? 10.721 4.984 -5.971 1.00 91.44 81 VAL A N 1
ATOM 677 C CA . VAL A 1 81 ? 10.136 6.053 -5.152 1.00 91.44 81 VAL A CA 1
ATOM 678 C C . VAL A 1 81 ? 8.642 6.209 -5.441 1.00 91.44 81 VAL A C 1
ATOM 680 O O . VAL A 1 81 ? 7.851 6.331 -4.506 1.00 91.44 81 VAL A O 1
ATOM 683 N N . LEU A 1 82 ? 8.222 6.145 -6.709 1.00 89.44 82 LEU A N 1
ATOM 684 C CA . LEU A 1 82 ? 6.803 6.213 -7.080 1.00 89.44 82 LEU A CA 1
ATOM 685 C C . LEU A 1 82 ? 5.982 5.074 -6.458 1.00 89.44 82 LEU A C 1
ATOM 687 O O . LEU A 1 82 ? 4.920 5.319 -5.877 1.00 89.44 82 LEU A O 1
ATOM 691 N N . ILE A 1 83 ? 6.483 3.838 -6.542 1.00 90.25 83 ILE A N 1
ATOM 692 C CA . ILE A 1 83 ? 5.842 2.665 -5.929 1.00 90.25 83 ILE A CA 1
ATOM 693 C C . ILE A 1 83 ? 5.784 2.830 -4.406 1.00 90.25 83 ILE A C 1
ATOM 695 O O . ILE A 1 83 ? 4.727 2.617 -3.806 1.00 90.25 83 ILE A O 1
ATOM 699 N N . LEU A 1 84 ? 6.881 3.276 -3.788 1.00 91.94 84 LEU A N 1
ATOM 700 C CA . LEU A 1 84 ? 6.975 3.481 -2.344 1.00 91.94 84 LEU A CA 1
ATOM 701 C C . LEU A 1 84 ? 5.967 4.523 -1.842 1.00 91.94 84 LEU A C 1
ATOM 703 O O . LEU A 1 84 ? 5.244 4.262 -0.881 1.00 91.94 84 LEU A O 1
ATOM 707 N N . ILE A 1 85 ? 5.858 5.674 -2.511 1.00 92.62 85 ILE A N 1
ATOM 708 C CA . ILE A 1 85 ? 4.868 6.709 -2.170 1.00 92.62 85 ILE A CA 1
ATOM 709 C C . ILE A 1 85 ? 3.444 6.147 -2.277 1.00 92.62 85 ILE A C 1
ATOM 711 O O . ILE A 1 85 ? 2.601 6.434 -1.423 1.00 92.62 85 ILE A O 1
ATOM 715 N N . GLY A 1 86 ? 3.169 5.336 -3.305 1.00 90.06 86 GLY A N 1
ATOM 716 C CA . GLY A 1 86 ? 1.887 4.651 -3.472 1.00 90.06 86 GLY A CA 1
ATOM 717 C C . GLY A 1 86 ? 1.546 3.758 -2.279 1.00 90.06 86 GLY A C 1
ATOM 718 O O . GLY A 1 86 ? 0.463 3.887 -1.707 1.00 90.06 86 GLY A O 1
ATOM 719 N N . MET A 1 87 ? 2.498 2.927 -1.853 1.00 90.62 87 MET A N 1
ATOM 720 C CA . MET A 1 87 ? 2.322 2.058 -0.689 1.00 90.62 87 MET A CA 1
ATOM 721 C C . MET A 1 87 ? 2.144 2.842 0.612 1.00 90.62 87 MET A C 1
ATOM 723 O O . MET A 1 87 ? 1.280 2.500 1.413 1.00 90.62 87 MET A O 1
ATOM 727 N N . ILE A 1 88 ? 2.904 3.922 0.823 1.00 92.56 88 ILE A N 1
ATOM 728 C CA . ILE A 1 88 ? 2.764 4.767 2.020 1.00 92.56 88 ILE A CA 1
ATOM 729 C C . ILE A 1 88 ? 1.360 5.373 2.093 1.00 92.56 88 ILE A C 1
ATOM 731 O O . ILE A 1 88 ? 0.733 5.349 3.151 1.00 92.56 88 ILE A O 1
ATOM 735 N N . LYS A 1 89 ? 0.829 5.892 0.980 1.00 90.81 89 LYS A N 1
ATOM 736 C CA . LYS A 1 89 ? -0.540 6.433 0.944 1.00 90.81 89 LYS A CA 1
ATOM 737 C C . LYS A 1 89 ? -1.576 5.381 1.337 1.00 90.81 89 LYS A C 1
ATOM 739 O O . LYS A 1 89 ? -2.502 5.684 2.089 1.00 90.81 89 LYS A O 1
ATOM 744 N N . GLU A 1 90 ? -1.405 4.157 0.854 1.00 89.56 90 GLU A N 1
ATOM 745 C CA . GLU A 1 90 ? -2.291 3.041 1.173 1.00 89.56 90 GLU A CA 1
ATOM 746 C C . GLU A 1 90 ? -2.187 2.627 2.648 1.00 89.56 90 GLU A C 1
ATOM 748 O O . GLU A 1 90 ? -3.212 2.467 3.312 1.00 89.56 90 GLU A O 1
ATOM 753 N N . LEU A 1 91 ? -0.970 2.592 3.200 1.00 90.00 91 LEU A N 1
ATOM 754 C CA . LEU A 1 91 ? -0.735 2.359 4.625 1.00 90.00 91 LEU A CA 1
ATOM 755 C C . LEU A 1 91 ? -1.430 3.404 5.499 1.00 90.00 91 LEU A C 1
ATOM 757 O O . LEU A 1 91 ? -2.088 3.063 6.476 1.00 90.00 91 LEU A O 1
ATOM 761 N N . LEU A 1 92 ? -1.297 4.688 5.163 1.00 91.81 92 LEU A N 1
ATOM 762 C CA . LEU A 1 92 ? -1.908 5.770 5.935 1.00 91.81 92 LEU A CA 1
ATOM 763 C C . LEU A 1 92 ? -3.439 5.673 5.932 1.00 91.81 92 LEU A C 1
ATOM 765 O O . LEU A 1 92 ? -4.075 5.868 6.973 1.00 91.81 92 LEU A O 1
ATOM 769 N N . ALA A 1 93 ? -4.032 5.347 4.782 1.00 89.44 93 ALA A N 1
ATOM 770 C CA . ALA A 1 93 ? -5.470 5.125 4.670 1.00 89.44 93 ALA A CA 1
ATOM 771 C C . ALA A 1 93 ? -5.927 3.945 5.543 1.00 89.44 93 ALA A C 1
ATOM 773 O O . ALA A 1 93 ? -6.959 4.018 6.215 1.00 89.44 93 ALA A O 1
ATOM 774 N N . ASP A 1 94 ? -5.134 2.881 5.578 1.00 90.00 94 ASP A N 1
ATOM 775 C CA . ASP A 1 94 ? -5.410 1.679 6.354 1.00 90.00 94 ASP A CA 1
ATOM 776 C C . ASP A 1 94 ? -5.231 1.890 7.873 1.00 90.00 94 ASP A C 1
ATOM 778 O O . ASP A 1 94 ? -6.071 1.476 8.678 1.00 90.00 94 ASP A O 1
ATOM 782 N N . LEU A 1 95 ? -4.223 2.666 8.285 1.00 89.06 95 LEU A N 1
ATOM 783 C CA . LEU A 1 95 ? -4.052 3.116 9.671 1.00 89.06 95 LEU A CA 1
ATOM 784 C C . LEU A 1 95 ? -5.221 3.986 10.140 1.00 89.06 95 LEU A C 1
ATOM 786 O O . LEU A 1 95 ? -5.643 3.889 11.295 1.00 89.06 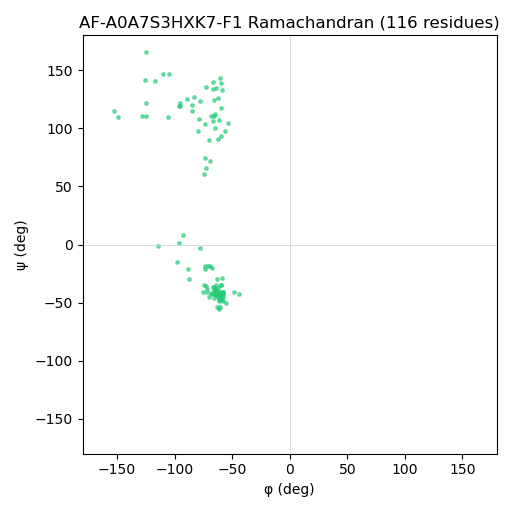95 LEU A O 1
ATOM 790 N N . LYS A 1 96 ? -5.769 4.831 9.259 1.00 90.56 96 LYS A N 1
ATOM 791 C CA . LYS A 1 96 ? -6.969 5.616 9.567 1.00 90.56 96 LYS A CA 1
ATOM 792 C C . LYS A 1 96 ? -8.157 4.696 9.855 1.00 90.56 96 LYS A C 1
ATOM 794 O O . LYS A 1 96 ? -8.821 4.889 10.870 1.00 90.56 96 LYS A O 1
ATOM 799 N N . ARG A 1 97 ? -8.372 3.666 9.027 1.00 88.50 97 ARG A N 1
ATOM 800 C CA . ARG A 1 97 ? -9.424 2.655 9.246 1.00 88.50 97 ARG A CA 1
ATOM 801 C C . ARG A 1 97 ? -9.239 1.920 10.566 1.00 88.50 97 ARG A C 1
ATOM 803 O O . ARG A 1 97 ? -10.189 1.803 11.328 1.00 88.50 97 ARG A O 1
ATOM 810 N N . TYR A 1 98 ? -8.008 1.532 10.896 1.00 89.25 98 TYR A N 1
ATOM 811 C CA . TYR A 1 98 ? -7.709 0.898 12.181 1.00 89.25 98 TYR A CA 1
ATOM 812 C C . TYR A 1 98 ? -8.102 1.769 13.385 1.00 89.25 98 TYR A C 1
ATOM 814 O O . TYR A 1 98 ? -8.668 1.270 14.359 1.00 89.25 98 TYR A O 1
ATOM 822 N N . LYS A 1 99 ? -7.825 3.079 13.330 1.00 89.44 99 LYS A N 1
ATOM 823 C CA . LYS A 1 99 ? -8.230 4.015 14.391 1.00 89.44 99 LYS A CA 1
ATOM 824 C C . LYS A 1 99 ? -9.752 4.111 14.503 1.00 89.44 99 LYS A C 1
ATOM 826 O O . LYS A 1 99 ? -10.269 4.076 15.618 1.00 89.44 99 LYS A O 1
ATOM 831 N N . THR A 1 100 ? -10.449 4.200 13.371 1.00 89.94 100 THR A N 1
ATOM 832 C CA . THR A 1 100 ? -11.917 4.232 13.325 1.00 89.94 100 THR A CA 1
ATOM 833 C C . THR A 1 100 ? -12.520 2.954 13.906 1.00 89.94 100 THR A C 1
ATOM 835 O O . THR A 1 100 ? -13.340 3.038 14.815 1.00 89.94 100 THR A O 1
ATOM 838 N N . ASP A 1 101 ? -12.046 1.780 13.484 1.00 89.75 101 ASP A N 1
ATOM 839 C CA . ASP A 1 101 ? -12.512 0.493 14.012 1.00 89.75 101 ASP A CA 1
ATOM 840 C C . ASP A 1 101 ? -12.318 0.403 15.529 1.00 89.75 101 ASP A C 1
ATOM 842 O O . ASP A 1 101 ? -13.181 -0.102 16.246 1.00 89.75 101 ASP A O 1
ATOM 846 N N . ARG A 1 102 ? -11.183 0.888 16.050 1.00 89.44 102 ARG A N 1
ATOM 847 C CA . ARG A 1 102 ? -10.914 0.874 17.493 1.00 89.44 102 ARG A CA 1
ATOM 848 C C . ARG A 1 102 ? -11.928 1.719 18.263 1.00 89.44 102 ARG A C 1
ATOM 850 O O . ARG A 1 102 ? -12.394 1.262 19.300 1.00 89.44 102 ARG A O 1
ATOM 857 N N . ALA A 1 103 ? -12.272 2.900 17.751 1.00 90.25 103 ALA A N 1
ATOM 858 C CA . ALA A 1 103 ? -13.257 3.784 18.369 1.00 90.25 103 ALA A CA 1
ATOM 859 C C . ALA A 1 103 ? -14.678 3.195 18.341 1.00 90.25 103 ALA A C 1
ATOM 861 O O . ALA A 1 103 ? -15.428 3.363 19.301 1.00 90.25 103 ALA A O 1
ATOM 862 N N . SER A 1 104 ? -15.042 2.484 17.268 1.00 88.31 104 SER A N 1
ATOM 863 C CA . SER A 1 104 ? -16.339 1.804 17.154 1.00 88.31 104 SER A CA 1
ATOM 864 C C . SER A 1 104 ? -16.441 0.575 18.061 1.00 88.31 104 SER A C 1
ATOM 866 O O . SER A 1 104 ? -17.466 0.373 18.700 1.00 88.31 104 SER A O 1
ATOM 868 N N . ASN A 1 105 ? -15.379 -0.228 18.177 1.00 89.38 105 ASN A N 1
ATOM 869 C CA . ASN A 1 105 ? -15.385 -1.423 19.031 1.00 89.38 105 ASN A CA 1
ATOM 870 C C . ASN A 1 105 ? -15.321 -1.110 20.534 1.00 89.38 105 ASN A C 1
ATOM 872 O O . ASN A 1 105 ? -15.623 -1.979 21.345 1.00 89.38 105 ASN A O 1
ATOM 876 N N . SER A 1 106 ? -14.891 0.093 20.923 1.00 89.25 106 SER A N 1
ATOM 877 C CA . SER A 1 106 ? -14.830 0.511 22.329 1.00 89.25 106 SER A CA 1
ATOM 878 C C . SER A 1 106 ? -16.088 1.238 22.808 1.00 89.25 106 SER A C 1
ATOM 880 O O . SER A 1 106 ? -16.065 1.815 23.893 1.00 89.25 106 SER A O 1
ATOM 882 N N . GLN A 1 107 ? -17.153 1.281 22.003 1.00 89.25 107 GLN A N 1
ATOM 883 C CA . GLN A 1 107 ? -18.397 1.934 22.406 1.00 89.25 107 GLN A CA 1
ATOM 884 C C . GLN A 1 107 ? -19.045 1.170 23.574 1.00 89.25 107 GLN A C 1
ATOM 886 O O . GLN A 1 107 ? -19.123 -0.062 23.526 1.00 89.25 107 GLN A O 1
ATOM 891 N N . PRO A 1 108 ? -19.498 1.869 24.633 1.00 87.31 108 PRO A N 1
ATOM 892 C CA . PRO A 1 108 ? -20.157 1.227 25.759 1.00 87.31 108 PRO A CA 1
ATOM 893 C C . PRO A 1 108 ? -21.466 0.590 25.292 1.00 87.31 108 PRO A C 1
ATOM 895 O O . PRO A 1 108 ? -22.250 1.201 24.569 1.00 87.31 108 PRO A O 1
ATOM 898 N N . THR A 1 109 ? -21.703 -0.646 25.714 1.00 85.81 109 THR A N 1
ATOM 899 C CA . THR A 1 109 ? -22.925 -1.392 25.406 1.00 85.81 109 THR A CA 1
ATOM 900 C C . THR A 1 109 ? -23.556 -1.878 26.700 1.00 85.81 109 THR A C 1
ATOM 902 O O . THR A 1 109 ? -22.858 -2.243 27.647 1.00 85.81 109 THR A O 1
ATOM 905 N N . GLN A 1 110 ? -24.886 -1.840 26.762 1.00 86.19 110 GLN A N 1
ATOM 906 C CA . GLN A 1 110 ? -25.633 -2.412 27.874 1.00 86.19 110 GLN A CA 1
ATOM 907 C C . GLN A 1 110 ? -25.844 -3.896 27.592 1.00 86.19 110 GLN A C 1
ATOM 909 O O . GLN A 1 110 ? -26.433 -4.267 26.578 1.00 86.19 110 GLN A O 1
ATOM 914 N N . LEU A 1 111 ? -25.330 -4.739 28.481 1.00 86.06 111 LEU A N 1
ATOM 915 C CA . LEU A 1 111 ? -25.590 -6.170 28.457 1.00 86.06 111 LEU A CA 1
ATOM 916 C C . LEU A 1 111 ? -26.753 -6.440 29.405 1.00 86.06 111 LEU A C 1
ATOM 918 O O . LEU A 1 111 ? -26.676 -6.113 30.589 1.00 86.06 111 LEU A O 1
ATOM 922 N N . VAL A 1 112 ? -27.826 -7.030 28.883 1.00 86.81 112 VAL A N 1
ATOM 923 C CA . VAL A 1 112 ? -28.907 -7.544 29.722 1.00 86.81 112 VAL A CA 1
ATOM 924 C C . VAL A 1 112 ? -28.443 -8.889 30.260 1.00 86.81 112 VAL A C 1
ATOM 926 O O . VAL A 1 112 ? -28.497 -9.907 29.573 1.00 86.81 112 VAL A O 1
ATOM 929 N N . THR A 1 113 ? -27.925 -8.877 31.483 1.00 81.44 113 THR A N 1
ATOM 930 C CA . THR A 1 113 ? -27.709 -10.103 32.245 1.00 81.44 113 THR A CA 1
ATOM 931 C C . THR A 1 113 ? -29.078 -10.569 32.707 1.00 81.44 113 THR A C 1
ATOM 933 O O . THR A 1 113 ? -29.659 -9.975 33.610 1.00 81.44 113 THR A O 1
ATOM 936 N N . GLY A 1 114 ? -29.623 -11.593 32.054 1.00 75.56 114 GLY A N 1
ATOM 937 C CA . GLY A 1 114 ? -30.794 -12.277 32.579 1.00 75.56 114 GLY A CA 1
ATOM 938 C C . GLY A 1 114 ? -30.408 -12.961 33.884 1.00 75.56 114 GLY A C 1
ATOM 939 O O . GLY A 1 114 ? -29.807 -14.032 33.856 1.00 75.56 114 GLY A O 1
ATOM 940 N N . GLU A 1 115 ? -30.734 -12.354 35.024 1.00 64.75 115 GLU A N 1
ATOM 941 C CA . GLU A 1 115 ? -31.135 -13.169 36.164 1.00 64.75 115 GLU A CA 1
ATOM 942 C C . GLU A 1 115 ? -32.387 -13.905 35.699 1.00 64.75 115 GLU A C 1
ATOM 944 O O . GLU A 1 115 ? -33.436 -13.301 35.473 1.00 64.75 115 GLU A O 1
ATOM 949 N N . LEU A 1 116 ? -32.233 -15.204 35.446 1.00 63.22 116 LEU A N 1
ATOM 950 C CA . LEU A 1 116 ? -33.361 -16.116 35.373 1.00 63.22 116 LEU A CA 1
ATOM 951 C C . LEU A 1 116 ? -33.988 -16.087 36.768 1.00 63.22 116 LEU 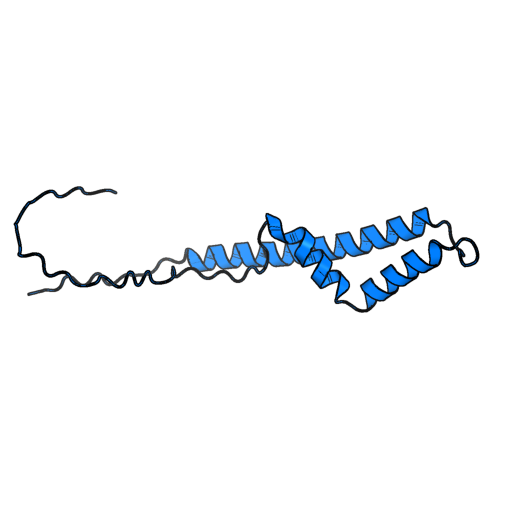A C 1
ATOM 953 O O . LEU A 1 116 ? -33.521 -16.766 37.680 1.00 63.22 116 LEU A O 1
ATOM 957 N N . ALA A 1 117 ? -34.949 -15.186 36.953 1.00 53.47 117 ALA A N 1
ATOM 958 C CA . ALA A 1 117 ? -35.866 -15.260 38.065 1.00 53.47 117 ALA A CA 1
ATOM 959 C C . ALA A 1 117 ? -36.711 -16.524 37.860 1.00 53.47 117 ALA A C 1
ATOM 961 O O . ALA A 1 117 ? -37.352 -16.661 36.817 1.00 53.47 117 ALA A O 1
ATOM 962 N N . GLU A 1 118 ? -36.668 -17.369 38.894 1.00 42.06 118 GLU A N 1
ATOM 963 C CA . GLU A 1 118 ? -37.430 -18.606 39.151 1.00 42.06 118 GLU A CA 1
ATOM 964 C C . GLU A 1 118 ? -36.828 -19.934 38.659 1.00 42.06 118 GLU A C 1
ATOM 966 O O . GLU A 1 118 ? -36.737 -20.193 37.438 1.00 42.06 118 GLU A O 1
#

Organism: NCBI:txid182087

Solvent-accessible surface area (backbone atoms only — not comparable to full-atom values): 7717 Å² total; per-residue (Å²): 138,88,85,86,83,91,79,93,75,96,69,85,88,71,85,69,82,73,76,81,76,74,74,78,76,98,64,72,76,83,49,90,66,47,91,86,52,35,64,69,50,45,50,52,59,49,51,69,36,66,69,51,42,51,52,52,51,56,50,57,52,40,69,40,76,94,67,45,90,63,69,56,66,62,53,53,50,56,52,52,51,54,55,48,54,52,45,50,55,52,50,54,56,40,52,50,44,45,54,50,35,52,59,61,65,66,55,90,75,90,78,86,76,75,76,79,80,128

Radius of gyration: 27.8 Å; Cα contacts (8 Å, |Δi|>4): 45; chains: 1; bounding box: 60×46×73 Å

Mean predicted aligned error: 12.61 Å

Foldseek 3Di:
DDDDDDDDDDDDDPPPVPPVPPDDDPADDPQPDDPVCLVVVLLVVLCVDPVLVVLVVVLVQCVDVVRNPDDSVVSVVVSVVVSVVSSVVVVVVSVVSVVVSVVVRPDDDDDPDDPPDD

Sequence (118 aa):
ARVKSNSGANRPEQSHEHWNRSYPSNRIKTNRYTWWNFVPLALFLQFTKVVNCFYFVQMILQLFPSIRTNKPEFVGIVLSVLILIGMIKELLADLKRYKTDRASNSQPTQLVTGELAE

InterPro domains:
  IPR023298 P-type ATPase, transmembrane domain superfamily [SSF81665] (17-107)
  IPR032631 P-type ATPase, N-terminal [PF16209] (13-72)

Nearest PDB structures (foldseek):
  8ox9-assembly1_A  TM=8.427E-01  e=7.256E-03  Homo sapiens
  6k7k-assembly1_A  TM=7.515E-01  e=8.689E-03  Homo sapiens
  7kya-assembly1_A  TM=7.533E-01  e=3.070E-02  Saccharomyces cerevisiae S288C
  7kyc-assembly1_A  TM=8.000E-01  e=5.599E-02  Saccharomyces cerevisiae S288C

Secondary structure (DSSP, 8-state):
----------------------PPPS--------TTTHHHHHHHHHHHSHHHHHHHHHHHHTTSGGG--S-HHHHHHHHHHHHHHHHHHHHHHHHHHHHHHHHHHT------------

pLDDT: mean 78.44, std 14.79, range [41.66, 92.62]